Protein AF-A0A2D1U965-F1 (afdb_monomer_lite)

Structure (mmCIF, N/CA/C/O backbone):
data_AF-A0A2D1U965-F1
#
_entry.id   AF-A0A2D1U965-F1
#
loop_
_atom_site.group_PDB
_atom_site.id
_atom_site.type_symbol
_atom_site.label_atom_id
_atom_site.label_alt_id
_atom_site.label_comp_id
_atom_site.label_asym_id
_atom_site.label_entity_id
_atom_site.label_seq_id
_atom_site.pdbx_PDB_ins_code
_atom_site.Cartn_x
_atom_site.Cartn_y
_atom_site.Cartn_z
_atom_site.occupancy
_atom_site.B_iso_or_equiv
_atom_site.auth_seq_id
_atom_site.auth_comp_id
_atom_site.auth_asym_id
_atom_site.auth_atom_id
_atom_site.pdbx_PDB_model_num
ATOM 1 N N . MET A 1 1 ? -4.880 -1.158 -7.774 1.00 89.44 1 MET A N 1
ATOM 2 C CA . MET A 1 1 ? -3.945 -0.631 -8.789 1.00 89.44 1 MET A CA 1
ATOM 3 C C . MET A 1 1 ? -2.659 -1.417 -8.660 1.00 89.44 1 MET A C 1
ATOM 5 O O . MET A 1 1 ? -2.048 -1.367 -7.597 1.00 89.44 1 MET A O 1
ATOM 9 N N . GLY 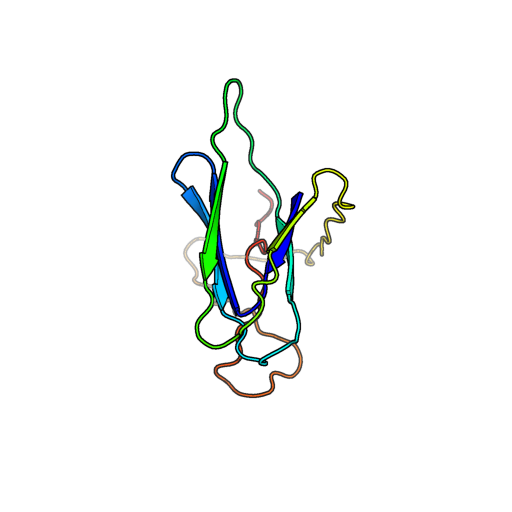A 1 2 ? -2.293 -2.164 -9.692 1.00 93.31 2 GLY A N 1
ATOM 10 C CA . GLY A 1 2 ? -1.040 -2.898 -9.753 1.00 93.31 2 GLY A CA 1
ATOM 11 C C . GLY A 1 2 ? 0.111 -1.953 -10.068 1.00 93.31 2 GLY A C 1
ATOM 12 O O . GLY A 1 2 ? 0.004 -1.139 -10.982 1.00 93.31 2 GLY A O 1
ATOM 13 N N . ILE A 1 3 ? 1.205 -2.049 -9.324 1.00 94.19 3 ILE A N 1
ATOM 14 C CA . ILE A 1 3 ? 2.453 -1.337 -9.593 1.00 94.19 3 ILE A CA 1
ATOM 15 C C . ILE A 1 3 ? 3.563 -2.376 -9.669 1.00 94.19 3 ILE A C 1
ATOM 17 O O . ILE A 1 3 ? 3.674 -3.231 -8.799 1.00 94.19 3 ILE A O 1
ATOM 21 N N . THR A 1 4 ? 4.370 -2.339 -10.726 1.00 94.50 4 THR A N 1
ATOM 22 C CA . THR A 1 4 ? 5.578 -3.168 -10.823 1.00 94.50 4 THR A CA 1
ATOM 23 C C . THR A 1 4 ? 6.798 -2.272 -10.756 1.00 94.50 4 THR A C 1
ATOM 25 O O . THR A 1 4 ? 6.870 -1.309 -11.517 1.00 94.50 4 THR A O 1
ATOM 28 N N . SER A 1 5 ? 7.756 -2.590 -9.888 1.00 93.88 5 SER A N 1
ATOM 29 C CA . SER A 1 5 ? 8.993 -1.821 -9.715 1.00 93.88 5 SER A CA 1
ATOM 30 C C . SER A 1 5 ? 10.236 -2.715 -9.745 1.00 93.88 5 SER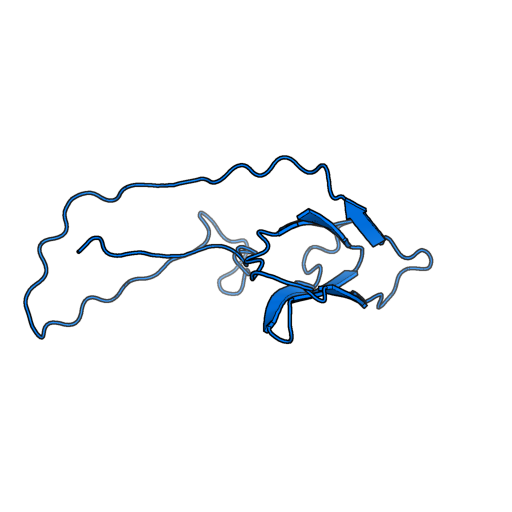 A C 1
ATOM 32 O O . SER A 1 5 ? 10.178 -3.900 -9.423 1.00 93.88 5 SER A O 1
ATOM 34 N N . GLY A 1 6 ? 11.367 -2.159 -10.183 1.00 92.50 6 GLY A N 1
ATOM 35 C CA . GLY A 1 6 ? 12.662 -2.842 -10.196 1.00 92.50 6 GLY A CA 1
ATOM 36 C C . GLY A 1 6 ? 13.399 -2.739 -8.861 1.00 92.50 6 GLY A C 1
ATOM 37 O O . GLY A 1 6 ? 13.624 -3.758 -8.212 1.00 92.50 6 GLY A O 1
ATOM 38 N N . ASP A 1 7 ? 13.780 -1.519 -8.462 1.00 90.94 7 ASP A N 1
ATOM 39 C CA . ASP A 1 7 ? 14.559 -1.289 -7.235 1.00 90.94 7 ASP A CA 1
ATOM 40 C C . ASP A 1 7 ? 13.757 -0.583 -6.145 1.00 90.94 7 ASP A C 1
ATOM 42 O O . ASP A 1 7 ? 13.745 -1.041 -5.013 1.00 90.94 7 ASP A O 1
ATOM 46 N N . GLY A 1 8 ? 13.102 0.537 -6.428 1.00 90.94 8 GLY A N 1
ATOM 47 C CA . GLY A 1 8 ? 12.296 1.216 -5.416 1.00 90.94 8 GLY A CA 1
ATOM 48 C C . GLY A 1 8 ? 11.145 1.979 -6.027 1.00 90.94 8 GLY A C 1
ATOM 49 O O . GLY A 1 8 ? 11.170 2.319 -7.215 1.00 90.94 8 GLY A O 1
ATOM 50 N N . VAL A 1 9 ? 10.147 2.277 -5.204 1.00 94.81 9 VAL A N 1
ATOM 51 C CA . VAL A 1 9 ? 8.971 3.026 -5.635 1.00 94.81 9 VAL A CA 1
ATOM 52 C C . VAL A 1 9 ? 8.431 3.911 -4.518 1.00 94.81 9 VAL A C 1
ATOM 54 O O . VAL A 1 9 ? 8.411 3.516 -3.354 1.00 94.81 9 VAL A O 1
ATOM 57 N N . THR A 1 10 ? 7.968 5.102 -4.894 1.00 95.69 10 THR A N 1
ATOM 58 C CA . THR A 1 10 ? 7.071 5.934 -4.083 1.00 95.69 10 THR A CA 1
ATOM 59 C C . THR A 1 10 ? 5.782 6.140 -4.876 1.00 95.69 10 THR A C 1
ATOM 61 O O . THR A 1 10 ? 5.823 6.581 -6.029 1.00 95.69 10 THR A O 1
ATOM 64 N N . VAL A 1 11 ? 4.636 5.848 -4.267 1.00 95.69 11 VAL A N 1
ATOM 65 C CA . VAL A 1 11 ? 3.304 6.059 -4.844 1.00 95.69 11 VAL A CA 1
ATOM 66 C C . VAL A 1 11 ? 2.555 7.076 -4.006 1.00 95.69 11 VAL A C 1
ATOM 68 O O . VAL A 1 11 ? 2.335 6.860 -2.816 1.00 95.69 11 VAL A O 1
ATOM 71 N N . THR A 1 12 ? 2.123 8.162 -4.637 1.00 97.06 12 THR A N 1
ATOM 72 C CA . THR A 1 12 ? 1.454 9.287 -3.984 1.00 97.06 12 THR A CA 1
ATOM 73 C C . THR A 1 12 ? 0.127 9.573 -4.670 1.00 97.06 12 THR A C 1
ATOM 75 O O . THR A 1 12 ? 0.081 9.743 -5.886 1.00 97.06 12 THR A O 1
ATOM 78 N N . LEU A 1 13 ? -0.949 9.681 -3.894 1.00 96.94 13 LEU A N 1
ATOM 79 C CA . LEU A 1 13 ? -2.275 10.068 -4.371 1.00 96.94 13 LEU A CA 1
ATOM 80 C C . LEU A 1 13 ? -2.703 11.365 -3.684 1.00 96.94 13 LEU A C 1
ATOM 82 O O . LEU A 1 13 ? -2.785 11.423 -2.456 1.00 96.94 13 LEU A O 1
ATOM 86 N N . ASN A 1 14 ? -2.995 12.404 -4.467 1.00 97.12 14 ASN A N 1
ATOM 87 C CA . ASN A 1 14 ? -3.431 13.718 -3.975 1.00 97.12 14 ASN A CA 1
ATOM 88 C C . ASN A 1 14 ? -2.493 14.297 -2.894 1.00 97.12 14 ASN A C 1
ATOM 90 O O . ASN A 1 14 ? -2.950 14.794 -1.866 1.00 97.12 14 ASN A O 1
ATOM 94 N N . GLY A 1 15 ? -1.178 14.159 -3.092 1.00 96.44 15 GLY A N 1
ATOM 95 C CA . GLY A 1 15 ? -0.154 14.620 -2.147 1.00 96.44 15 GLY A CA 1
ATOM 96 C C . GLY A 1 15 ? 0.098 13.703 -0.941 1.00 96.44 15 GLY A C 1
ATOM 97 O O . GLY A 1 15 ? 1.006 13.983 -0.165 1.00 96.44 15 GLY A O 1
ATOM 98 N N . LYS A 1 16 ? -0.645 12.598 -0.781 1.00 95.62 16 LYS A N 1
ATOM 99 C CA . LYS A 1 16 ? -0.430 11.616 0.294 1.00 95.62 16 LYS A CA 1
ATOM 100 C C . LYS A 1 16 ? 0.304 10.379 -0.219 1.00 95.62 16 LYS A C 1
ATOM 102 O O . LYS A 1 16 ? -0.158 9.745 -1.166 1.00 95.62 16 LYS A O 1
ATOM 107 N N . VAL A 1 17 ? 1.402 10.006 0.437 1.00 94.50 17 VAL A N 1
ATOM 108 C CA . VAL A 1 17 ? 2.122 8.753 0.160 1.00 94.50 17 VAL A CA 1
ATOM 109 C C . VAL A 1 17 ? 1.244 7.559 0.553 1.00 94.50 17 VAL A C 1
ATOM 111 O O . VAL A 1 17 ? 0.732 7.498 1.672 1.00 94.50 17 VAL A O 1
ATOM 114 N N . LEU A 1 18 ? 1.038 6.640 -0.389 1.00 92.25 18 LEU A N 1
ATOM 115 C CA . LEU A 1 18 ? 0.303 5.384 -0.216 1.00 92.25 18 LEU A CA 1
ATOM 116 C C . LEU A 1 18 ? 1.236 4.178 -0.074 1.00 92.25 18 LEU A C 1
ATOM 118 O O . LEU A 1 18 ? 0.901 3.237 0.634 1.00 92.25 18 LEU A O 1
ATOM 122 N N . ALA A 1 19 ? 2.382 4.200 -0.753 1.00 91.88 19 ALA A N 1
ATOM 123 C CA . ALA A 1 19 ? 3.409 3.172 -0.649 1.00 91.88 19 ALA A CA 1
ATOM 124 C C . ALA A 1 19 ? 4.785 3.800 -0.869 1.00 91.88 19 ALA A C 1
ATOM 126 O O . ALA A 1 19 ? 4.952 4.632 -1.762 1.00 91.88 19 ALA A O 1
ATOM 127 N N . GLU A 1 20 ? 5.760 3.397 -0.065 1.00 92.06 20 GLU A N 1
ATOM 128 C CA . GLU A 1 20 ? 7.161 3.756 -0.245 1.00 92.06 20 GLU A CA 1
ATOM 129 C C . GLU A 1 20 ? 8.036 2.615 0.257 1.00 92.06 20 GLU A C 1
ATOM 131 O O . GLU A 1 20 ? 7.979 2.249 1.432 1.00 92.06 20 GLU A O 1
ATOM 136 N N . HIS A 1 21 ? 8.817 2.024 -0.641 1.00 89.50 21 HIS A N 1
ATOM 137 C CA . HIS A 1 21 ? 9.772 0.984 -0.279 1.00 89.50 21 HIS A CA 1
ATOM 138 C C . HIS A 1 21 ? 10.869 0.835 -1.334 1.00 89.50 21 HIS A C 1
ATOM 140 O O . HIS A 1 21 ? 10.761 1.282 -2.479 1.00 89.50 21 HIS A O 1
ATOM 146 N N . ASN A 1 22 ? 11.944 0.171 -0.920 1.00 88.88 22 ASN A N 1
ATOM 147 C CA . ASN A 1 22 ? 12.983 -0.347 -1.796 1.00 88.88 22 ASN A CA 1
ATOM 148 C C . ASN A 1 22 ? 12.757 -1.847 -2.074 1.00 88.88 22 ASN A C 1
ATOM 150 O O . ASN A 1 22 ? 11.742 -2.432 -1.688 1.00 88.88 22 ASN A O 1
ATOM 154 N N . ASN A 1 23 ? 13.729 -2.465 -2.738 1.00 86.06 23 ASN A N 1
ATOM 155 C CA . ASN A 1 23 ? 13.811 -3.887 -3.027 1.00 86.06 23 ASN A CA 1
ATOM 156 C C . ASN A 1 23 ? 14.957 -4.495 -2.206 1.00 86.06 23 ASN A C 1
ATOM 158 O O . ASN A 1 23 ? 16.050 -4.732 -2.732 1.00 86.06 23 ASN A O 1
ATOM 162 N N . PRO A 1 24 ? 14.743 -4.708 -0.894 1.00 78.88 24 PRO A N 1
ATOM 163 C CA . PRO A 1 24 ? 15.805 -5.138 0.012 1.00 78.88 24 PRO A CA 1
ATOM 164 C C . PRO A 1 24 ? 16.293 -6.554 -0.315 1.00 78.88 24 PRO A C 1
ATOM 166 O O . PRO A 1 24 ? 17.441 -6.894 -0.040 1.00 78.88 24 PRO A O 1
ATOM 169 N N . PHE A 1 25 ? 15.442 -7.356 -0.957 1.00 81.50 25 PHE A N 1
ATOM 170 C CA . PHE A 1 25 ? 15.732 -8.729 -1.361 1.00 81.50 25 PHE A CA 1
ATOM 171 C C . PHE A 1 25 ? 16.398 -8.824 -2.741 1.00 81.50 25 PHE A C 1
ATOM 173 O O . PHE A 1 25 ? 16.747 -9.916 -3.176 1.00 81.50 25 PHE A O 1
ATOM 180 N N . LYS A 1 26 ? 16.631 -7.685 -3.417 1.00 83.19 26 LYS A N 1
ATOM 181 C CA . LYS A 1 26 ? 17.245 -7.603 -4.756 1.00 83.19 26 LYS A CA 1
ATOM 182 C C . LYS A 1 26 ? 16.536 -8.473 -5.797 1.00 83.19 26 LYS A C 1
ATOM 184 O O . LYS A 1 26 ? 17.164 -8.962 -6.740 1.00 83.19 26 LYS A O 1
ATOM 189 N N . GLU A 1 27 ? 15.223 -8.620 -5.655 1.00 86.94 27 GLU A N 1
ATOM 190 C CA . GLU A 1 27 ? 14.396 -9.345 -6.608 1.00 86.94 27 GLU A CA 1
ATOM 191 C C . GLU A 1 27 ? 14.512 -8.736 -8.008 1.00 86.94 27 GLU A C 1
ATOM 193 O O . GLU A 1 27 ? 14.901 -7.574 -8.200 1.00 86.94 27 GLU A O 1
ATOM 198 N N . LYS A 1 28 ? 14.181 -9.514 -9.040 1.00 88.56 28 LYS A N 1
ATOM 199 C CA . LYS A 1 28 ? 14.175 -8.969 -10.408 1.00 88.56 28 LYS A CA 1
ATOM 200 C C . LYS A 1 28 ? 13.168 -7.829 -10.542 1.00 88.56 28 LYS A C 1
ATOM 202 O O . LYS A 1 28 ? 13.495 -6.819 -11.165 1.00 88.56 28 LYS A O 1
ATOM 207 N N . GLN A 1 29 ? 12.004 -8.010 -9.929 1.00 90.69 29 GLN A N 1
ATOM 208 C CA . GLN A 1 29 ? 10.900 -7.066 -9.886 1.00 90.69 29 GLN A CA 1
ATOM 209 C C . GLN A 1 29 ? 10.052 -7.313 -8.636 1.00 90.69 29 GLN A C 1
ATOM 211 O O . GLN A 1 29 ? 9.936 -8.453 -8.186 1.00 90.69 29 GLN A O 1
ATOM 216 N N . LEU A 1 30 ? 9.412 -6.264 -8.137 1.00 90.44 30 LEU A N 1
ATOM 217 C CA . LEU A 1 30 ? 8.374 -6.314 -7.114 1.00 90.44 30 LEU A CA 1
ATOM 218 C C . LEU A 1 30 ? 7.026 -5.968 -7.741 1.00 90.44 30 LEU A C 1
ATOM 220 O O . LEU A 1 30 ? 6.972 -5.210 -8.712 1.00 90.44 30 LEU A O 1
ATOM 224 N N . LYS A 1 31 ? 5.955 -6.556 -7.207 1.00 91.19 31 LYS A N 1
ATOM 225 C CA . LYS A 1 31 ? 4.577 -6.297 -7.627 1.00 91.19 31 LYS A CA 1
ATOM 226 C C . LYS A 1 31 ? 3.750 -5.904 -6.413 1.00 91.19 31 LYS A C 1
ATOM 228 O O . LYS A 1 31 ? 3.591 -6.704 -5.496 1.00 91.19 31 LYS A O 1
ATOM 233 N N . ASP A 1 32 ? 3.176 -4.716 -6.475 1.00 89.94 32 ASP A N 1
ATOM 234 C CA . ASP A 1 32 ? 2.377 -4.123 -5.416 1.00 89.94 32 ASP A CA 1
ATOM 235 C C . ASP A 1 32 ? 0.930 -3.983 -5.879 1.00 89.94 32 ASP A C 1
ATOM 237 O O . ASP A 1 32 ? 0.665 -3.550 -7.001 1.00 89.94 32 ASP A O 1
ATOM 241 N N . VAL A 1 33 ? -0.022 -4.311 -5.005 1.00 89.69 33 VAL A N 1
ATOM 242 C CA . VAL A 1 33 ? -1.439 -3.991 -5.212 1.00 89.69 33 VAL A CA 1
ATOM 243 C C . VAL A 1 33 ? -1.821 -2.883 -4.244 1.00 89.69 33 VAL A C 1
ATOM 245 O O . VAL A 1 33 ? -1.957 -3.094 -3.039 1.00 89.69 33 VAL A O 1
ATOM 248 N N . ILE A 1 34 ? -1.995 -1.678 -4.781 1.00 89.19 34 ILE A N 1
ATOM 249 C CA . ILE A 1 34 ? -2.262 -0.471 -4.001 1.00 89.19 34 ILE A CA 1
ATOM 250 C C . ILE A 1 34 ? -3.746 -0.125 -4.081 1.00 89.19 34 ILE A C 1
ATOM 252 O O . ILE A 1 34 ? -4.306 0.056 -5.172 1.00 89.19 34 ILE A O 1
ATOM 256 N N . LEU A 1 35 ? -4.370 -0.021 -2.906 1.00 88.25 35 LEU A N 1
ATOM 257 C CA . LEU A 1 35 ? -5.719 0.505 -2.744 1.00 88.25 35 LEU A CA 1
ATOM 258 C C . LEU A 1 35 ? -5.679 2.031 -2.881 1.00 88.25 35 LEU A C 1
ATOM 260 O O . LEU A 1 35 ? -4.929 2.704 -2.175 1.00 88.25 35 LEU A O 1
ATOM 264 N N . LEU A 1 36 ? -6.496 2.577 -3.780 1.00 89.94 36 LEU A N 1
ATOM 265 C CA . LEU A 1 36 ? -6.561 4.016 -4.028 1.00 89.94 36 LEU A CA 1
ATOM 266 C C . LEU A 1 36 ? -7.772 4.623 -3.302 1.00 89.94 36 LEU A C 1
ATOM 268 O O . LEU A 1 36 ? -8.901 4.399 -3.739 1.00 89.94 36 LEU A O 1
ATOM 272 N N . PRO A 1 37 ? -7.582 5.415 -2.229 1.00 90.81 37 PRO A N 1
ATOM 273 C CA . PRO A 1 37 ? -8.672 6.125 -1.559 1.00 90.81 37 PRO A CA 1
ATOM 274 C C . PRO A 1 37 ? -9.096 7.356 -2.378 1.00 90.81 37 PRO A C 1
ATOM 276 O O . PRO A 1 37 ? -8.799 8.500 -2.021 1.00 90.81 37 PRO A O 1
ATOM 279 N N . LEU A 1 38 ? -9.747 7.111 -3.517 1.00 93.06 38 LEU A N 1
ATOM 280 C CA . LEU A 1 38 ? -10.195 8.152 -4.439 1.00 93.06 38 LEU A CA 1
ATOM 281 C C . LEU A 1 38 ? -11.217 9.075 -3.768 1.00 93.06 38 LEU A C 1
ATOM 283 O O . LEU A 1 38 ? -12.111 8.634 -3.045 1.00 93.06 38 LEU A O 1
ATOM 287 N N . LYS A 1 39 ? -11.101 10.371 -4.045 1.00 94.81 39 LYS A N 1
ATOM 288 C CA . LYS A 1 39 ? -12.086 11.381 -3.644 1.00 94.81 39 LYS A CA 1
ATOM 289 C C . LYS A 1 39 ? -12.962 11.752 -4.835 1.00 94.81 39 LYS A C 1
ATOM 291 O O . LYS A 1 39 ? -12.547 11.603 -5.982 1.00 94.81 39 LYS A O 1
ATOM 296 N N . LYS A 1 40 ? -14.165 12.272 -4.572 1.00 96.62 40 LYS A N 1
ATOM 297 C CA . LYS A 1 40 ? -15.019 12.839 -5.625 1.00 96.62 40 LYS A CA 1
ATOM 298 C C . LYS A 1 40 ? -14.249 13.936 -6.374 1.00 96.62 40 LYS A C 1
ATOM 300 O O . LYS A 1 40 ? -13.705 14.835 -5.740 1.00 96.62 40 LYS A O 1
ATOM 305 N N . GLY A 1 41 ? -14.250 13.869 -7.706 1.00 96.44 41 GLY A N 1
ATOM 306 C CA . GLY A 1 41 ? -13.544 14.812 -8.578 1.00 96.44 41 GLY A CA 1
ATOM 307 C C . GLY A 1 41 ? -12.242 14.247 -9.154 1.00 96.44 41 GLY A C 1
ATOM 308 O O . GLY A 1 41 ? -12.064 13.032 -9.253 1.00 96.44 41 GLY A O 1
ATOM 309 N N . ILE A 1 42 ? -11.344 15.143 -9.572 1.00 96.81 42 ILE A N 1
ATOM 310 C CA . ILE A 1 42 ? -10.060 14.780 -10.184 1.00 96.81 42 ILE A CA 1
ATOM 311 C C . ILE A 1 42 ? -9.091 14.334 -9.090 1.00 96.81 42 ILE A C 1
ATOM 313 O O . ILE A 1 42 ? -8.848 15.060 -8.129 1.00 96.81 42 ILE A O 1
ATOM 317 N N . ASN A 1 43 ? -8.519 13.144 -9.265 1.00 96.56 43 ASN A N 1
ATOM 318 C CA . ASN A 1 43 ? -7.460 12.624 -8.411 1.00 96.56 43 ASN A CA 1
ATOM 319 C C . ASN A 1 43 ? -6.137 12.645 -9.182 1.00 96.56 43 ASN A C 1
ATOM 321 O O . ASN A 1 43 ? -6.108 12.338 -10.373 1.00 96.56 43 ASN A O 1
ATOM 325 N N . GLN A 1 44 ? -5.046 12.981 -8.501 1.00 97.44 44 GLN A N 1
ATOM 326 C CA . GLN A 1 44 ? -3.702 13.018 -9.072 1.00 97.44 44 GLN A CA 1
ATOM 327 C C . GLN A 1 44 ? -2.861 11.899 -8.468 1.00 97.44 44 GLN A C 1
ATOM 329 O O . GLN A 1 44 ? -2.598 11.893 -7.264 1.00 97.44 44 GLN A O 1
ATOM 334 N N . LEU A 1 45 ? -2.452 10.954 -9.313 1.00 96.12 45 LEU A N 1
ATOM 335 C CA . LEU A 1 45 ? -1.549 9.868 -8.955 1.00 96.12 45 LEU A CA 1
ATOM 336 C C . LEU A 1 45 ? -0.148 10.190 -9.476 1.00 96.12 45 LEU A C 1
ATOM 338 O O . LEU A 1 45 ? 0.030 10.449 -10.664 1.00 96.12 45 LEU A O 1
ATOM 342 N N . ILE A 1 46 ? 0.841 10.135 -8.591 1.00 97.44 46 ILE A N 1
ATOM 343 C CA . ILE A 1 46 ? 2.258 10.242 -8.931 1.00 97.44 46 ILE A CA 1
ATOM 344 C C . ILE A 1 46 ? 2.921 8.935 -8.521 1.00 97.44 46 ILE A C 1
ATOM 346 O O . ILE A 1 46 ? 2.829 8.524 -7.365 1.00 97.44 46 ILE A O 1
ATOM 350 N N . VAL A 1 47 ? 3.608 8.299 -9.466 1.00 96.75 47 VAL A N 1
ATOM 351 C CA . VAL A 1 47 ? 4.444 7.128 -9.203 1.00 96.75 47 VAL A CA 1
ATOM 352 C C . VAL A 1 47 ? 5.874 7.473 -9.572 1.00 96.75 47 VAL A C 1
ATOM 354 O O . VAL A 1 47 ? 6.167 7.795 -10.724 1.00 96.75 47 VAL A O 1
ATOM 357 N N . LYS A 1 48 ? 6.763 7.422 -8.585 1.00 96.38 48 LYS A N 1
ATOM 358 C CA . LYS A 1 48 ? 8.190 7.655 -8.768 1.00 96.38 48 LYS A CA 1
ATOM 359 C C . LYS A 1 48 ? 8.923 6.332 -8.644 1.00 96.38 48 LYS A C 1
ATOM 361 O O . LYS A 1 48 ? 8.899 5.711 -7.587 1.00 96.38 48 LYS A O 1
ATOM 366 N N . TYR A 1 49 ? 9.584 5.934 -9.722 1.00 95.19 49 TYR A N 1
ATOM 367 C CA . TYR A 1 49 ? 10.424 4.745 -9.763 1.00 95.19 49 TYR A CA 1
ATOM 368 C C . TYR A 1 49 ? 11.877 5.127 -9.515 1.00 95.19 49 TYR A C 1
ATOM 370 O O . TYR A 1 49 ? 12.381 6.099 -10.083 1.00 95.19 49 TYR A O 1
ATOM 378 N N . TYR A 1 50 ? 12.551 4.340 -8.691 1.00 92.81 50 TYR A N 1
ATOM 379 C CA . TYR A 1 50 ? 13.974 4.468 -8.421 1.00 92.81 50 TYR A CA 1
ATOM 380 C C . TYR A 1 50 ? 14.696 3.286 -9.055 1.00 92.81 50 TYR A C 1
ATOM 382 O O . TYR A 1 50 ? 14.225 2.151 -8.985 1.00 92.81 50 TYR A O 1
ATOM 390 N N . ASN A 1 51 ? 15.839 3.567 -9.671 1.00 89.88 51 ASN A N 1
ATOM 391 C CA . ASN A 1 51 ? 16.764 2.574 -10.195 1.00 89.88 51 ASN A CA 1
ATOM 392 C C . ASN A 1 51 ? 18.162 2.982 -9.733 1.00 89.88 51 ASN A C 1
ATOM 394 O O . ASN A 1 51 ? 18.637 4.060 -10.091 1.00 89.88 51 ASN A O 1
ATOM 398 N N . GLY A 1 52 ? 18.772 2.158 -8.890 1.00 82.12 52 GLY A N 1
ATOM 399 C CA . GLY A 1 52 ? 20.097 2.426 -8.343 1.00 82.12 52 GLY A CA 1
ATOM 400 C C . GLY A 1 52 ? 21.216 1.799 -9.167 1.00 82.12 52 GLY A C 1
ATOM 401 O O . GLY A 1 52 ? 22.322 2.331 -9.184 1.00 82.12 52 GLY A O 1
ATOM 402 N N . PHE A 1 53 ? 20.955 0.664 -9.829 1.00 73.56 53 PHE A N 1
ATOM 403 C CA . PHE A 1 53 ? 22.044 -0.199 -10.312 1.00 73.56 53 PHE A CA 1
ATOM 404 C C . PHE A 1 53 ? 21.760 -0.955 -11.615 1.00 73.56 53 PHE A C 1
ATOM 406 O O . PHE A 1 53 ? 22.680 -1.545 -12.191 1.00 73.56 53 PHE A O 1
ATOM 413 N N . LYS A 1 54 ? 20.512 -1.001 -12.095 1.00 79.44 54 LYS A N 1
ATOM 414 C CA . LYS A 1 54 ? 20.136 -1.862 -13.225 1.00 79.44 54 LYS A CA 1
ATOM 415 C C . LYS A 1 54 ? 20.205 -1.114 -14.554 1.00 79.44 54 LYS A C 1
ATOM 417 O O . LYS A 1 54 ? 19.704 -0.005 -14.695 1.00 79.44 54 LYS A O 1
ATOM 422 N N . LYS A 1 55 ? 20.762 -1.774 -15.577 1.00 83.88 55 LYS A N 1
ATOM 423 C CA . LYS A 1 55 ? 20.809 -1.250 -16.958 1.00 83.88 55 LYS A CA 1
ATOM 424 C C . LYS A 1 55 ? 19.421 -1.102 -17.589 1.00 83.88 55 LYS A C 1
ATOM 426 O O . LYS A 1 55 ? 19.240 -0.273 -18.471 1.00 83.88 55 LYS A O 1
ATOM 431 N N . VAL A 1 56 ? 18.461 -1.914 -17.149 1.00 85.00 56 VAL A N 1
ATOM 432 C CA . VAL A 1 56 ? 17.073 -1.895 -17.616 1.00 85.00 56 VAL A CA 1
ATOM 433 C C . VAL A 1 56 ? 16.181 -1.536 -16.439 1.00 85.00 56 VAL A C 1
ATOM 435 O O . VAL A 1 56 ? 16.243 -2.189 -15.397 1.00 85.00 56 VAL A O 1
ATOM 438 N N . ASN A 1 57 ? 15.362 -0.499 -16.614 1.00 85.38 57 ASN A N 1
ATOM 439 C CA . ASN A 1 57 ? 14.389 -0.091 -15.613 1.00 85.38 57 ASN A CA 1
ATOM 440 C C . ASN A 1 57 ? 13.102 -0.912 -15.776 1.00 85.38 57 ASN A C 1
ATOM 442 O O . ASN A 1 57 ? 12.520 -0.944 -16.859 1.00 85.38 57 ASN A O 1
ATOM 446 N N . VAL A 1 58 ? 12.673 -1.575 -14.703 1.00 90.56 58 VAL A N 1
ATOM 447 C CA . VAL A 1 58 ? 11.411 -2.319 -14.658 1.00 90.56 58 VAL A CA 1
ATOM 448 C C . VAL A 1 58 ? 10.371 -1.435 -13.980 1.00 90.56 58 VAL A C 1
ATOM 450 O O . VAL A 1 58 ? 10.490 -1.137 -12.792 1.00 90.56 58 VAL A O 1
ATOM 453 N N . MET A 1 59 ? 9.359 -1.018 -14.738 1.00 93.94 59 MET A N 1
ATOM 454 C CA . MET A 1 59 ? 8.268 -0.177 -14.250 1.00 93.94 59 MET A CA 1
ATOM 455 C C . MET A 1 59 ? 6.963 -0.499 -14.984 1.00 93.94 59 MET A C 1
ATOM 457 O O . MET A 1 59 ? 6.972 -0.687 -16.201 1.00 93.94 59 MET A O 1
ATOM 461 N N . SER A 1 60 ? 5.845 -0.575 -14.262 1.00 94.88 60 SER A N 1
ATOM 462 C CA . SER A 1 60 ? 4.514 -0.753 -14.858 1.00 94.88 60 SER A CA 1
ATOM 463 C C . SER A 1 60 ? 3.411 -0.285 -13.912 1.00 94.88 60 SER A C 1
ATOM 465 O O . SER A 1 60 ? 3.540 -0.422 -12.695 1.00 94.88 60 SER A O 1
ATOM 467 N N . ILE A 1 61 ? 2.324 0.232 -14.486 1.00 94.56 61 ILE A N 1
ATOM 468 C CA . ILE A 1 61 ? 1.069 0.530 -13.797 1.00 94.56 61 ILE A CA 1
ATOM 469 C C . ILE A 1 61 ? -0.025 -0.296 -14.471 1.00 94.56 61 ILE A C 1
ATOM 471 O O . ILE A 1 61 ? -0.182 -0.229 -15.689 1.00 94.56 61 ILE A O 1
ATOM 475 N N . ASP A 1 62 ? -0.784 -1.038 -13.674 1.00 93.69 62 ASP A N 1
ATOM 476 C CA . ASP A 1 62 ? -1.885 -1.880 -14.125 1.00 93.69 62 ASP A CA 1
ATOM 477 C C . ASP A 1 62 ? -3.188 -1.489 -13.415 1.00 93.69 62 ASP A C 1
ATOM 479 O O . ASP A 1 62 ? -3.347 -1.630 -12.197 1.00 93.69 62 ASP A O 1
ATOM 483 N N . THR A 1 63 ? -4.146 -0.986 -14.189 1.00 89.69 63 THR A N 1
ATOM 484 C CA . THR A 1 63 ? -5.476 -0.615 -13.692 1.00 89.69 63 THR A CA 1
ATOM 485 C C . THR A 1 63 ? -6.410 -1.811 -13.532 1.00 89.69 63 THR A C 1
ATOM 487 O O . THR A 1 63 ? -7.415 -1.685 -12.835 1.00 89.69 63 THR A O 1
ATOM 490 N N . ASN A 1 64 ? -6.075 -2.959 -14.125 1.00 88.56 64 ASN A N 1
ATOM 491 C CA . ASN A 1 64 ? -6.897 -4.17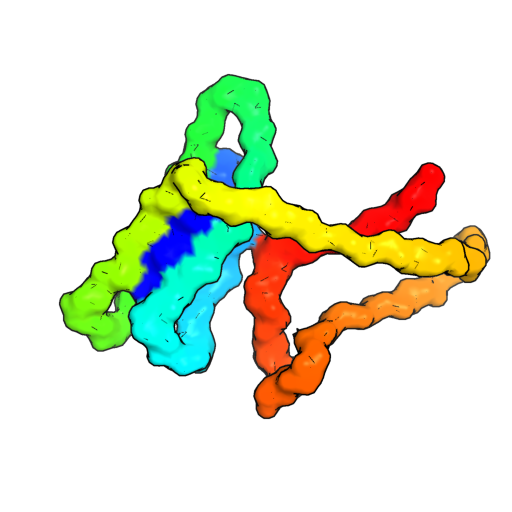0 -14.161 1.00 88.56 64 ASN A CA 1
ATOM 492 C C . ASN A 1 64 ? -6.419 -5.235 -13.158 1.00 88.56 64 ASN A C 1
ATOM 494 O O . ASN A 1 64 ? -6.701 -6.418 -13.312 1.00 88.56 64 ASN A O 1
ATOM 498 N N . SER A 1 65 ? -5.704 -4.816 -12.113 1.00 82.50 65 SER A N 1
ATOM 499 C CA . SER A 1 65 ? -5.243 -5.700 -11.043 1.00 82.50 65 SER A CA 1
ATOM 500 C C . SER A 1 65 ? -6.405 -6.169 -10.161 1.00 82.50 65 SER A C 1
ATOM 502 O O . SER A 1 65 ? -7.124 -5.316 -9.621 1.00 82.50 65 SER A O 1
ATOM 504 N N . ASP A 1 66 ? -6.506 -7.472 -9.900 1.00 82.31 66 ASP A N 1
ATOM 505 C CA . ASP A 1 66 ? -7.414 -8.007 -8.882 1.00 82.31 66 ASP A CA 1
ATOM 506 C C . ASP A 1 66 ? -7.114 -7.383 -7.510 1.00 82.31 66 ASP A C 1
ATOM 508 O O . ASP A 1 66 ? -5.975 -7.370 -7.036 1.00 82.31 66 ASP A O 1
ATOM 512 N N . GLN A 1 67 ? -8.144 -6.829 -6.870 1.00 74.69 67 GLN A N 1
ATOM 513 C CA . GLN A 1 67 ? -8.041 -6.216 -5.545 1.00 74.69 67 GLN A CA 1
ATOM 514 C C . GLN A 1 67 ? -8.685 -7.132 -4.511 1.00 74.69 67 GLN A C 1
ATOM 516 O O . GLN A 1 67 ? -9.846 -6.961 -4.141 1.00 74.69 67 GLN A O 1
ATOM 521 N N . THR A 1 68 ? -7.920 -8.110 -4.036 1.00 77.38 68 THR A N 1
ATOM 522 C CA . THR A 1 68 ? -8.363 -8.991 -2.953 1.00 77.38 68 THR A CA 1
ATOM 523 C C . THR A 1 68 ? -8.052 -8.346 -1.607 1.00 77.38 68 THR A C 1
ATOM 525 O O . THR A 1 68 ? -6.890 -8.118 -1.270 1.00 77.38 68 THR A O 1
ATOM 528 N N . VAL A 1 69 ? -9.090 -8.051 -0.824 1.00 75.62 69 VAL A N 1
ATOM 529 C CA . VAL A 1 69 ? -8.945 -7.565 0.553 1.00 75.62 69 VAL A CA 1
ATOM 530 C C . VAL A 1 69 ? -9.048 -8.748 1.505 1.00 75.62 69 VAL A C 1
ATOM 532 O O . VAL A 1 69 ? -10.063 -9.441 1.538 1.00 75.62 69 VAL A O 1
ATOM 535 N N . TYR A 1 70 ? -8.009 -8.951 2.308 1.00 80.94 70 TYR A N 1
ATOM 536 C CA . TYR A 1 70 ? -8.022 -9.924 3.393 1.00 80.94 70 TYR A CA 1
ATOM 537 C C . TYR A 1 70 ? -8.441 -9.235 4.688 1.00 80.94 70 TYR A C 1
ATOM 539 O O . TYR A 1 70 ? -7.964 -8.149 5.014 1.00 80.94 70 TYR A O 1
ATOM 547 N N . SER A 1 71 ? -9.339 -9.874 5.429 1.00 83.56 71 SER A N 1
ATOM 548 C CA . SER A 1 71 ? -9.802 -9.397 6.726 1.00 83.56 71 SER A CA 1
ATOM 549 C C . SER A 1 71 ? -9.787 -10.548 7.715 1.00 83.56 71 SER A C 1
ATOM 551 O O . SER A 1 71 ? -10.235 -11.651 7.406 1.00 83.56 71 SER A O 1
ATOM 553 N N . GLN A 1 72 ? -9.287 -10.274 8.915 1.00 84.81 72 GLN A N 1
ATOM 554 C CA . GLN A 1 72 ? -9.368 -11.186 10.041 1.00 84.81 72 GLN A CA 1
ATOM 555 C C . GLN A 1 72 ? -10.138 -10.495 11.159 1.00 84.81 72 GLN A C 1
ATOM 557 O O . GLN A 1 72 ? -9.663 -9.528 11.756 1.00 84.81 72 GLN A O 1
ATOM 562 N N . LYS A 1 73 ? -11.337 -11.002 11.452 1.00 85.00 73 LYS A N 1
ATOM 563 C CA . LYS A 1 73 ? -12.097 -10.560 12.617 1.00 85.00 73 LYS A CA 1
ATOM 564 C C . LYS A 1 73 ? -11.466 -11.177 13.862 1.00 85.00 73 LYS A C 1
ATOM 566 O O . LYS A 1 73 ? -11.412 -12.398 13.991 1.00 85.00 73 LYS A O 1
ATOM 571 N N . LEU A 1 74 ? -10.975 -10.332 14.761 1.00 82.38 74 LEU A N 1
ATOM 572 C CA . LEU A 1 74 ? -10.494 -10.778 16.063 1.00 82.38 74 LEU A CA 1
ATOM 573 C C . LEU A 1 74 ? -11.684 -11.126 16.965 1.00 82.38 74 LEU A C 1
ATOM 575 O O . LEU A 1 74 ? -12.780 -10.579 16.811 1.00 82.38 74 LEU A O 1
ATOM 579 N N . GLY A 1 75 ? -11.463 -12.051 17.901 1.00 83.00 75 GLY A N 1
ATOM 580 C CA . GLY A 1 75 ? -12.429 -12.322 18.962 1.00 83.00 75 GLY A CA 1
ATOM 581 C C . GLY A 1 75 ? -12.687 -11.071 19.814 1.00 83.00 75 GLY A C 1
ATOM 582 O O . GLY A 1 75 ? -11.862 -10.153 19.817 1.00 83.00 75 GLY A O 1
ATOM 583 N N . PRO A 1 76 ? -13.824 -11.009 20.529 1.00 81.75 76 PRO A N 1
ATOM 584 C CA . PRO A 1 76 ? -14.118 -9.891 21.416 1.00 81.75 76 PRO A CA 1
ATOM 585 C C . PRO A 1 76 ? -13.003 -9.734 22.457 1.00 81.75 76 PRO A C 1
ATOM 587 O O . PRO A 1 76 ? -12.627 -10.695 23.128 1.00 81.75 76 PRO A O 1
ATOM 590 N N . LEU A 1 77 ? -12.478 -8.516 22.579 1.00 81.06 77 LEU A N 1
ATOM 591 C CA . LEU A 1 77 ? -11.477 -8.155 23.574 1.00 81.06 77 LEU A CA 1
ATOM 592 C C . LEU A 1 77 ? -12.159 -7.322 24.660 1.00 81.06 77 LEU A C 1
ATOM 594 O O . LEU A 1 77 ? -12.689 -6.249 24.376 1.00 81.06 77 LEU A O 1
ATOM 598 N N . ASN A 1 78 ? -12.136 -7.801 25.903 1.00 84.81 78 ASN A N 1
ATOM 599 C CA . ASN A 1 78 ? -12.585 -7.001 27.038 1.00 84.81 78 ASN A CA 1
ATOM 600 C C . ASN A 1 78 ? -11.521 -5.942 27.333 1.00 84.81 78 ASN A C 1
ATOM 602 O O . ASN A 1 78 ? -10.408 -6.278 27.737 1.00 84.81 78 ASN A O 1
ATOM 606 N N . VAL A 1 79 ? -11.864 -4.675 27.113 1.00 84.69 79 VAL A N 1
ATOM 607 C CA . VAL A 1 79 ? -10.988 -3.535 27.396 1.00 84.69 79 VAL A CA 1
ATOM 608 C C . VAL A 1 79 ? -11.612 -2.647 28.464 1.00 84.69 79 VAL A C 1
ATOM 610 O O . VAL A 1 79 ? -12.806 -2.365 28.464 1.00 84.69 79 VAL A O 1
ATOM 613 N N . GLU A 1 80 ? -10.778 -2.204 29.393 1.00 89.50 80 GLU A N 1
ATOM 614 C CA . GLU A 1 80 ? -11.158 -1.313 30.489 1.00 89.50 80 GLU A CA 1
ATOM 615 C C . GLU A 1 80 ? -10.881 0.146 30.120 1.00 89.50 80 GLU A C 1
ATOM 617 O O . GLU A 1 80 ? -9.825 0.480 29.570 1.00 89.50 80 GLU A O 1
ATOM 622 N N . LYS A 1 81 ? -11.812 1.040 30.471 1.00 88.25 81 LYS A N 1
ATOM 623 C CA . LYS A 1 81 ? -11.651 2.480 30.253 1.00 88.25 81 LYS A CA 1
ATOM 624 C C . LYS A 1 81 ? -10.415 2.995 30.999 1.00 88.25 81 LYS A C 1
ATOM 626 O O . LYS A 1 81 ? -10.281 2.794 32.199 1.00 88.25 81 LYS A O 1
ATOM 631 N N . GLY A 1 82 ? -9.547 3.710 30.284 1.00 89.44 82 GLY A N 1
ATOM 632 C CA . GLY A 1 82 ? -8.344 4.331 30.850 1.00 89.44 82 GLY A CA 1
ATOM 633 C C . GLY A 1 82 ? -7.139 3.397 30.990 1.00 89.44 82 GLY A C 1
ATOM 634 O O . GLY A 1 82 ? -6.090 3.847 31.444 1.00 89.44 82 GLY A O 1
ATOM 635 N N . ARG A 1 83 ? -7.250 2.126 30.581 1.00 92.06 83 ARG A N 1
ATOM 636 C CA . ARG A 1 83 ? -6.141 1.166 30.625 1.00 92.06 83 ARG A CA 1
ATOM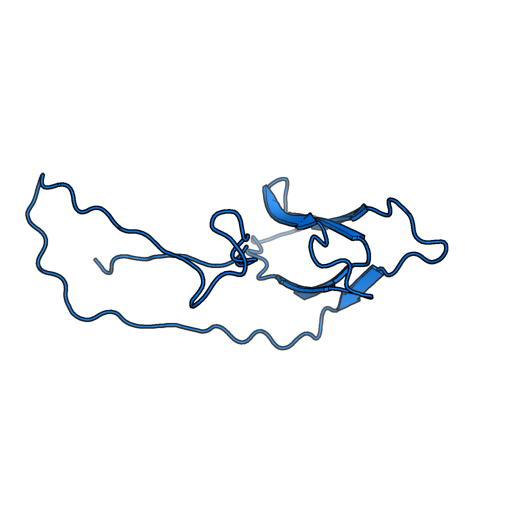 637 C C . ARG A 1 83 ? -5.413 1.084 29.284 1.00 92.06 83 ARG A C 1
ATOM 639 O O . ARG A 1 83 ? -6.030 1.125 28.222 1.00 92.06 83 ARG A O 1
ATOM 646 N N . TYR A 1 84 ? -4.088 0.960 29.347 1.00 88.38 84 TYR A N 1
ATOM 647 C CA . TYR A 1 84 ? -3.232 0.785 28.177 1.00 88.38 84 TYR A CA 1
ATOM 648 C C . TYR A 1 84 ? -3.081 -0.699 27.832 1.00 88.38 84 TYR A C 1
ATOM 650 O O . TYR A 1 84 ? -2.763 -1.510 28.703 1.00 88.38 84 TYR A O 1
ATOM 658 N N . TYR A 1 85 ? -3.269 -1.036 26.556 1.00 85.50 85 TYR A N 1
ATOM 659 C CA . TYR A 1 85 ? -3.107 -2.387 26.024 1.00 85.50 85 TYR A CA 1
ATOM 660 C C . TYR A 1 85 ? -2.083 -2.345 24.883 1.00 85.50 85 TYR A C 1
ATOM 662 O O . TYR A 1 85 ? -2.406 -1.836 23.807 1.00 85.50 85 TYR A O 1
ATOM 670 N N . PRO A 1 86 ? -0.841 -2.822 25.093 1.00 84.31 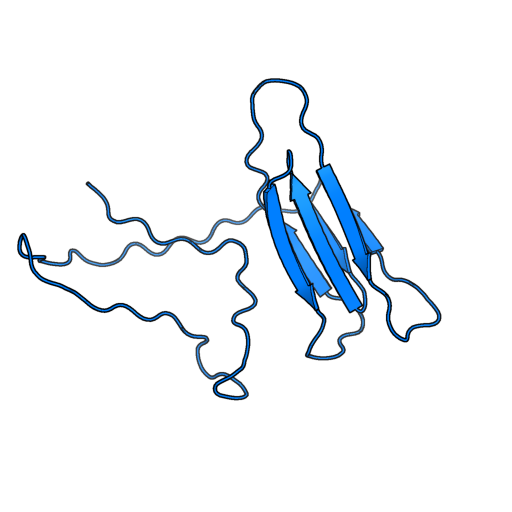86 PRO A N 1
ATOM 671 C CA . PRO A 1 86 ? 0.146 -2.854 24.024 1.00 84.31 86 PRO A CA 1
ATOM 672 C C . PRO A 1 86 ? -0.277 -3.860 22.950 1.00 84.31 86 PRO A C 1
ATOM 674 O O . PRO A 1 86 ? -0.732 -4.960 23.259 1.00 84.31 86 PRO A O 1
ATOM 677 N N . PHE A 1 87 ? -0.078 -3.500 21.685 1.00 79.62 87 PHE A N 1
ATOM 678 C CA . PHE A 1 87 ? -0.225 -4.407 20.552 1.00 79.62 87 PHE A CA 1
ATOM 679 C C . PHE A 1 87 ? 1.050 -4.369 19.708 1.00 79.62 87 PHE A C 1
ATOM 681 O O . PHE A 1 87 ? 1.699 -3.329 19.594 1.00 79.62 87 PHE A O 1
ATOM 688 N N . SER A 1 88 ? 1.413 -5.504 19.115 1.00 82.00 88 SER A N 1
ATOM 689 C CA . SER A 1 88 ? 2.521 -5.602 18.168 1.00 82.00 88 SER A CA 1
ATOM 690 C C . SER A 1 88 ? 2.132 -6.509 17.011 1.00 82.00 88 SER A C 1
ATOM 692 O O . SER A 1 88 ? 1.515 -7.557 17.201 1.00 82.00 88 SER A O 1
ATOM 694 N N . TRP A 1 89 ? 2.469 -6.082 15.798 1.00 81.38 89 TRP A N 1
ATOM 695 C CA . TRP A 1 89 ? 2.301 -6.851 14.571 1.00 81.38 89 TRP A CA 1
ATOM 696 C C . TRP A 1 89 ? 3.682 -7.086 13.974 1.00 81.38 89 TRP A C 1
ATOM 698 O O . TRP A 1 89 ? 4.495 -6.167 13.905 1.00 81.38 89 TRP A O 1
ATOM 708 N N . GLN A 1 90 ? 3.952 -8.325 13.577 1.00 84.38 90 GLN A N 1
ATOM 709 C CA . GLN A 1 90 ? 5.240 -8.732 13.030 1.00 84.38 90 GLN A CA 1
ATOM 710 C C . GLN A 1 90 ? 5.046 -9.825 11.984 1.00 84.38 90 GLN A C 1
ATOM 712 O O . GLN A 1 90 ? 4.043 -10.543 12.000 1.00 84.38 90 GLN A O 1
ATOM 717 N N . LEU A 1 91 ? 6.011 -9.954 11.075 1.00 83.75 91 LEU A N 1
ATOM 718 C CA . LEU A 1 91 ? 6.016 -11.030 10.091 1.00 83.75 91 LEU A CA 1
ATOM 719 C C . LEU A 1 91 ? 6.126 -12.384 10.808 1.00 83.75 91 LEU A C 1
ATOM 721 O O . LEU A 1 91 ? 6.899 -12.531 11.756 1.00 83.75 91 LEU A O 1
ATOM 725 N N . HIS A 1 92 ? 5.378 -13.385 10.349 1.00 83.00 92 HIS A N 1
ATOM 726 C CA . HIS A 1 92 ? 5.531 -14.747 10.847 1.00 83.00 92 HIS A CA 1
ATOM 727 C C . HIS A 1 92 ? 6.847 -15.326 10.304 1.00 83.00 92 HIS A C 1
ATOM 729 O O . HIS A 1 92 ? 6.942 -15.613 9.114 1.00 83.00 92 HIS A O 1
ATOM 735 N N . ASN A 1 93 ? 7.848 -15.472 11.182 1.00 86.00 93 ASN A N 1
ATOM 736 C CA . ASN A 1 93 ? 9.208 -15.939 10.877 1.00 86.00 93 ASN A CA 1
ATOM 737 C C . ASN A 1 93 ? 10.038 -14.981 9.982 1.00 86.00 93 ASN A C 1
ATOM 739 O O . ASN A 1 93 ? 10.301 -15.290 8.818 1.00 86.00 93 ASN A O 1
ATOM 743 N N . PRO A 1 94 ? 10.452 -13.804 10.493 1.00 86.31 94 PRO A N 1
ATOM 744 C CA . PRO A 1 94 ? 11.258 -12.860 9.726 1.00 86.31 94 PRO A CA 1
ATOM 745 C C . PRO A 1 94 ? 12.703 -13.352 9.553 1.00 86.31 94 PRO A C 1
ATOM 747 O O . PRO A 1 94 ? 13.261 -13.993 10.439 1.00 86.31 94 PRO A O 1
ATOM 750 N N . LEU A 1 95 ? 13.349 -12.977 8.443 1.00 82.81 95 LEU A N 1
ATOM 751 C CA . LEU A 1 95 ? 14.767 -13.290 8.191 1.00 82.81 95 LEU A CA 1
ATOM 752 C C . LEU A 1 95 ? 15.710 -12.645 9.225 1.00 82.81 95 LEU A C 1
ATOM 754 O O . LEU A 1 95 ? 16.801 -13.146 9.482 1.00 82.81 95 LEU A O 1
ATOM 758 N N . SER A 1 96 ? 15.301 -11.513 9.797 1.00 83.25 96 SER A N 1
ATOM 759 C CA . SER A 1 96 ? 15.982 -10.797 10.879 1.00 83.25 96 SER A CA 1
ATOM 760 C C . SER A 1 96 ? 15.002 -9.883 11.635 1.00 83.25 96 SER A C 1
ATOM 762 O O . SER A 1 96 ? 13.958 -9.531 11.075 1.00 83.25 96 SER A O 1
ATOM 764 N N . PRO A 1 97 ? 15.342 -9.394 12.843 1.00 82.44 97 PRO A N 1
ATOM 765 C CA . PRO A 1 97 ? 14.514 -8.434 13.588 1.00 82.44 97 PRO A CA 1
ATOM 766 C C . PRO A 1 97 ? 14.210 -7.120 12.848 1.00 82.44 97 PRO A C 1
ATOM 768 O O . PRO A 1 97 ? 13.281 -6.410 13.215 1.00 82.44 97 PRO A O 1
ATOM 771 N N . HIS A 1 98 ? 14.978 -6.790 11.807 1.00 80.31 98 HIS A N 1
ATOM 772 C CA . HIS A 1 98 ? 14.814 -5.575 11.002 1.00 80.31 98 HIS A CA 1
ATOM 773 C C . HIS A 1 98 ? 14.098 -5.832 9.670 1.00 80.31 98 HIS A C 1
ATOM 775 O O . HIS A 1 98 ? 14.069 -4.963 8.799 1.00 80.31 98 HIS A O 1
ATOM 781 N N . THR A 1 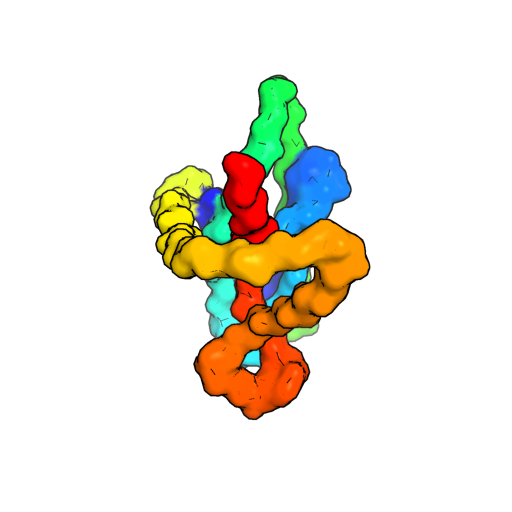99 ? 13.543 -7.031 9.479 1.00 78.06 99 THR A N 1
ATOM 782 C CA . THR A 1 99 ? 12.813 -7.371 8.254 1.00 78.06 99 THR A CA 1
ATOM 783 C C . THR A 1 99 ? 11.542 -6.535 8.171 1.00 78.06 99 THR A C 1
ATOM 785 O O . THR A 1 99 ? 10.675 -6.624 9.038 1.00 78.06 99 THR A O 1
ATOM 788 N N . THR A 1 100 ? 11.418 -5.733 7.113 1.00 75.81 100 THR A N 1
ATOM 789 C CA . THR A 1 100 ? 10.177 -5.006 6.833 1.00 75.81 100 THR A CA 1
ATOM 790 C C . THR A 1 100 ? 9.041 -5.987 6.557 1.00 75.81 100 THR A C 1
ATOM 792 O O . THR A 1 100 ? 9.226 -6.985 5.863 1.00 75.81 100 THR A O 1
ATOM 795 N N . MET A 1 101 ? 7.847 -5.698 7.076 1.00 79.38 101 MET A N 1
ATOM 796 C CA . MET A 1 101 ? 6.659 -6.505 6.791 1.00 79.38 101 MET A CA 1
ATOM 797 C C . MET A 1 101 ? 6.189 -6.365 5.337 1.00 79.38 101 MET A C 1
ATOM 799 O O . MET A 1 101 ? 5.412 -7.192 4.877 1.00 79.38 101 MET A O 1
ATOM 803 N N . GLY A 1 102 ? 6.606 -5.308 4.626 1.00 75.00 102 GLY A N 1
ATOM 804 C CA . GLY A 1 102 ? 6.156 -5.036 3.255 1.00 75.00 102 GLY A CA 1
ATOM 805 C C . GLY A 1 102 ? 4.654 -4.737 3.126 1.00 75.00 102 GLY A C 1
ATOM 806 O O . GLY A 1 102 ? 4.137 -4.671 2.018 1.00 75.00 102 GLY A O 1
ATOM 807 N N . LEU A 1 103 ? 3.941 -4.549 4.243 1.00 77.62 103 LEU A N 1
ATOM 808 C CA . LEU A 1 103 ? 2.501 -4.295 4.271 1.00 77.62 103 LEU A CA 1
ATOM 809 C C . LEU A 1 103 ? 2.217 -2.789 4.339 1.00 77.62 103 LEU A C 1
ATOM 811 O O . LEU A 1 103 ? 1.965 -2.241 5.410 1.00 77.62 103 LEU A O 1
ATOM 815 N N . PHE A 1 104 ? 2.239 -2.107 3.196 1.00 72.56 104 PHE A N 1
ATOM 816 C CA . PHE A 1 104 ? 1.935 -0.667 3.112 1.00 72.56 104 PHE A CA 1
ATOM 817 C C . PHE A 1 104 ? 0.430 -0.344 3.237 1.00 72.56 104 PHE A C 1
ATOM 819 O O . PHE A 1 104 ? 0.057 0.811 3.423 1.00 72.56 104 PHE A O 1
ATOM 826 N N . ASN A 1 105 ? -0.449 -1.349 3.150 1.00 74.88 105 ASN A N 1
ATOM 827 C CA . ASN A 1 105 ? -1.912 -1.209 3.170 1.00 74.88 105 ASN A CA 1
ATOM 828 C C . ASN A 1 105 ? -2.601 -1.930 4.352 1.00 74.88 105 ASN A C 1
ATOM 830 O O . ASN A 1 105 ? -3.829 -2.062 4.365 1.00 74.88 105 ASN A O 1
ATOM 834 N N . ALA A 1 106 ? -1.839 -2.382 5.352 1.00 79.75 106 ALA A N 1
ATOM 835 C CA . ALA A 1 106 ? -2.388 -3.005 6.554 1.00 79.75 106 ALA A CA 1
ATOM 836 C C . ALA A 1 106 ? -2.989 -1.963 7.511 1.00 79.75 106 ALA A C 1
ATOM 838 O O . ALA A 1 106 ? -2.414 -0.899 7.736 1.00 79.75 106 ALA A O 1
ATOM 839 N N . HIS A 1 107 ? -4.145 -2.278 8.097 1.00 79.62 107 HIS A N 1
ATOM 840 C CA . HIS A 1 107 ? -4.819 -1.417 9.065 1.00 79.62 107 HIS A CA 1
ATOM 841 C C . HIS A 1 107 ? -5.493 -2.239 10.170 1.00 79.62 107 HIS A C 1
ATOM 843 O O . HIS A 1 107 ? -5.920 -3.372 9.946 1.00 79.62 107 HIS A O 1
ATOM 849 N N . ILE A 1 108 ? -5.603 -1.643 11.359 1.00 79.31 108 ILE A N 1
ATOM 850 C CA . ILE A 1 108 ? -6.298 -2.206 12.520 1.00 79.31 108 ILE A CA 1
ATOM 851 C C . ILE A 1 108 ? -7.473 -1.298 12.836 1.00 79.31 108 ILE A C 1
ATOM 853 O O . ILE A 1 108 ? -7.284 -0.104 13.057 1.00 79.31 108 ILE A O 1
ATOM 857 N N . ASN A 1 109 ? -8.668 -1.876 12.898 1.00 76.25 109 ASN A N 1
ATOM 858 C CA . ASN A 1 109 ? -9.868 -1.180 13.336 1.00 76.25 109 ASN A CA 1
ATOM 859 C C . ASN A 1 109 ? -10.413 -1.873 14.584 1.00 76.25 109 ASN A C 1
ATOM 861 O O . ASN A 1 109 ? -10.590 -3.091 14.592 1.00 76.25 109 ASN A O 1
ATOM 865 N N . ILE A 1 110 ? -10.707 -1.092 15.620 1.00 72.25 110 ILE A N 1
ATOM 866 C CA . ILE A 1 110 ? -11.503 -1.545 16.761 1.00 72.25 110 ILE A CA 1
ATOM 867 C C . ILE A 1 110 ? -12.957 -1.229 16.408 1.00 72.25 110 ILE A C 1
ATOM 869 O O . ILE A 1 110 ? -13.271 -0.091 16.063 1.00 72.25 110 ILE A O 1
ATOM 873 N N . ALA A 1 111 ? -13.824 -2.243 16.409 1.00 64.56 111 ALA A N 1
ATOM 874 C CA . ALA A 1 111 ? -15.249 -2.034 16.180 1.00 64.56 111 ALA A CA 1
ATOM 875 C C . ALA A 1 111 ? -15.843 -1.280 17.380 1.00 64.56 111 ALA A C 1
ATOM 877 O O . ALA A 1 111 ? -15.646 -1.710 18.517 1.00 64.56 111 ALA A O 1
ATOM 878 N N . ASN A 1 112 ? -16.525 -0.165 17.108 1.00 54.97 112 ASN A N 1
ATOM 879 C CA . ASN A 1 112 ? -17.351 0.546 18.087 1.00 54.97 112 ASN A CA 1
ATOM 880 C C . ASN A 1 112 ? -18.714 -0.129 18.229 1.00 54.97 112 ASN A C 1
ATOM 882 O O . ASN A 1 112 ? -19.238 -0.593 17.188 1.00 54.97 112 ASN A O 1
#

Secondary structure (DSSP, 8-state):
-EEEESSEEEEEETTEEEEEEE-TT--S-EEEE----PPSS---EEEEEE-SS-SS--EEEETT---PPP--PPPP----TT---------SS-SSTT-----TT-------

pLDDT: mean 86.81, std 7.68, range [54.97, 97.44]

Organism: NCBI:txid363852

Foldseek 3Di:
DKKKWQFWKWKDKPNHTLDTDGPPVNDRIDIDDTDDPDDPDDMDIDMDYDDDDDPDTDIDDDPPDDDDDDDDDDDDDDDDPPDDDDDDDDDDDAPDPPHDPSCSPDDDDDDD

Radius of gyration: 17.53 Å; chains: 1; bounding box: 39×31×48 Å

Sequence (112 aa):
MGITSGDGVTVTLNGKVLAEHNNPFKEKQLKDVILLPLKKGINQLIVKYYNGFKKVNVMSIDTNSDQTVYSQKLGPLNVEKGRYYPFSWQLHNPLSPHTTMGLFNAHINIAN